Protein AF-A0A2N5G4D1-F1 (afdb_monomer)

Sequence (76 aa):
MYHDSAGGNRIKQKEDSKITKYRYNKLNELVEAGDKKYYYDANGNTVEKEIRKGTIMYNYTTDNRLKWVCFRKICP

Secondary structure (DSSP, 8-state):
-EEE-TTS-EEEEEETTEEEEEEE-TT--EEEETTEEEEE-TTS-EEEEEETTEEEEEEE-TTS-EEEEEESS---

Mean predicted aligned error: 5.37 Å

Solvent-accessible surface area (backbone atoms only — not comparable to full-atom values): 4578 Å² total; per-residue (Å²): 98,79,42,59,46,99,85,69,48,67,38,34,42,47,57,90,95,46,75,38,48,36,43,61,51,98,87,69,45,70,37,31,54,55,77,30,37,46,39,64,49,98,86,68,49,68,36,35,37,42,41,93,92,44,44,37,41,42,41,64,46,97,87,76,41,84,68,52,77,31,66,59,96,64,62,137

Structure (mmCIF, N/CA/C/O backbone):
data_AF-A0A2N5G4D1-F1
#
_entry.id   AF-A0A2N5G4D1-F1
#
loop_
_atom_site.group_PDB
_atom_site.id
_atom_site.type_symbol
_atom_site.label_atom_id
_atom_site.label_alt_id
_atom_site.label_comp_id
_atom_site.label_asym_id
_atom_site.label_entity_id
_atom_site.label_seq_id
_atom_site.pdbx_PDB_ins_code
_atom_site.Cartn_x
_atom_site.Cartn_y
_atom_site.Cartn_z
_atom_site.occupancy
_atom_site.B_iso_or_equiv
_atom_site.auth_seq_id
_atom_site.auth_comp_id
_atom_site.auth_asym_id
_atom_site.auth_atom_id
_atom_site.pdbx_PDB_model_num
ATOM 1 N N . MET A 1 1 ? -1.330 19.614 14.677 1.00 55.03 1 MET A N 1
ATOM 2 C CA . MET A 1 1 ? 0.153 19.659 14.729 1.00 55.03 1 MET A CA 1
ATOM 3 C C . MET A 1 1 ? 0.708 18.573 13.824 1.00 55.03 1 MET A C 1
ATOM 5 O O . MET A 1 1 ? 0.296 17.422 13.972 1.00 55.03 1 MET A O 1
ATOM 9 N N . TYR A 1 2 ? 1.610 18.940 12.915 1.00 65.12 2 TYR A N 1
ATOM 10 C CA . TYR A 1 2 ? 2.327 18.034 12.017 1.00 65.12 2 TYR A CA 1
ATOM 11 C C . TYR A 1 2 ? 3.780 17.934 12.481 1.00 65.12 2 TYR A C 1
ATOM 13 O O . TYR A 1 2 ? 4.338 18.929 12.932 1.00 65.12 2 TYR A O 1
ATOM 21 N N . HIS A 1 3 ? 4.351 16.736 12.443 1.00 71.62 3 HIS A N 1
ATOM 22 C CA . HIS A 1 3 ? 5.791 16.543 12.604 1.00 71.62 3 HIS A CA 1
ATOM 23 C C . HIS A 1 3 ? 6.284 15.830 11.358 1.00 71.62 3 HIS A C 1
ATOM 25 O O . HIS A 1 3 ? 5.677 14.821 10.979 1.00 71.62 3 HIS A O 1
ATOM 31 N N . ASP A 1 4 ? 7.371 16.325 10.778 1.00 79.81 4 ASP A N 1
ATOM 32 C CA . ASP A 1 4 ? 8.010 15.762 9.595 1.00 79.81 4 ASP A CA 1
ATOM 33 C C . ASP A 1 4 ? 9.414 15.239 9.954 1.00 79.81 4 ASP A C 1
ATOM 35 O O . ASP A 1 4 ? 10.023 15.673 10.935 1.00 79.81 4 ASP A O 1
ATOM 39 N N . SER A 1 5 ? 9.913 14.255 9.206 1.00 77.38 5 SER A N 1
ATOM 40 C CA . SER A 1 5 ? 11.303 13.797 9.293 1.00 77.38 5 SER A CA 1
ATOM 41 C C . SER A 1 5 ? 12.245 14.773 8.579 1.00 77.38 5 SER A C 1
ATOM 43 O O . SER A 1 5 ? 11.799 15.650 7.845 1.00 77.38 5 SER A O 1
ATOM 45 N N . ALA A 1 6 ? 13.563 14.599 8.737 1.00 68.69 6 ALA A N 1
ATOM 46 C CA . ALA A 1 6 ? 14.574 15.433 8.070 1.00 68.69 6 ALA A CA 1
ATOM 47 C C . ALA A 1 6 ? 14.455 15.455 6.527 1.00 68.69 6 ALA A C 1
ATOM 49 O O . ALA A 1 6 ? 14.949 16.378 5.892 1.00 68.69 6 ALA A O 1
ATOM 50 N N . GLY A 1 7 ? 13.777 14.466 5.930 1.00 74.50 7 GLY A N 1
ATOM 51 C CA . GLY A 1 7 ? 13.464 14.409 4.497 1.00 74.50 7 GLY A CA 1
ATOM 52 C C . GLY A 1 7 ? 12.106 15.010 4.107 1.00 74.50 7 GLY A C 1
ATOM 53 O O . GLY A 1 7 ? 11.673 14.813 2.979 1.00 74.50 7 GLY A O 1
ATOM 54 N N . GLY A 1 8 ? 11.402 15.682 5.025 1.00 83.62 8 GLY A N 1
ATOM 55 C CA . GLY A 1 8 ? 10.105 16.323 4.767 1.00 83.62 8 GLY A CA 1
ATOM 56 C C . GLY A 1 8 ? 8.892 15.387 4.814 1.00 83.62 8 GLY A C 1
ATOM 57 O O . GLY A 1 8 ? 7.774 15.816 4.542 1.00 83.62 8 GLY A O 1
ATOM 58 N N . ASN A 1 9 ? 9.070 14.113 5.176 1.00 86.69 9 ASN A N 1
ATOM 59 C CA . ASN A 1 9 ? 7.946 13.181 5.260 1.00 86.69 9 ASN A CA 1
ATOM 60 C C . ASN A 1 9 ? 7.220 13.309 6.591 1.00 86.69 9 ASN A C 1
ATOM 62 O O . ASN A 1 9 ? 7.838 13.228 7.653 1.00 86.69 9 ASN A O 1
ATOM 66 N N . ARG A 1 10 ? 5.893 13.372 6.545 1.00 89.69 10 ARG A N 1
ATOM 67 C CA . ARG A 1 10 ? 5.042 13.415 7.736 1.00 89.69 10 ARG A CA 1
ATOM 68 C C . ARG A 1 10 ? 5.212 12.169 8.584 1.00 89.69 10 ARG A C 1
ATOM 70 O O . ARG A 1 10 ? 4.853 11.100 8.115 1.00 89.69 10 ARG A O 1
ATOM 77 N N . ILE A 1 11 ? 5.675 12.304 9.828 1.00 90.81 11 ILE A N 1
ATOM 78 C CA . ILE A 1 11 ? 5.840 11.218 10.816 1.00 90.81 11 ILE A CA 1
ATOM 79 C C . ILE A 1 11 ? 4.693 11.155 11.835 1.00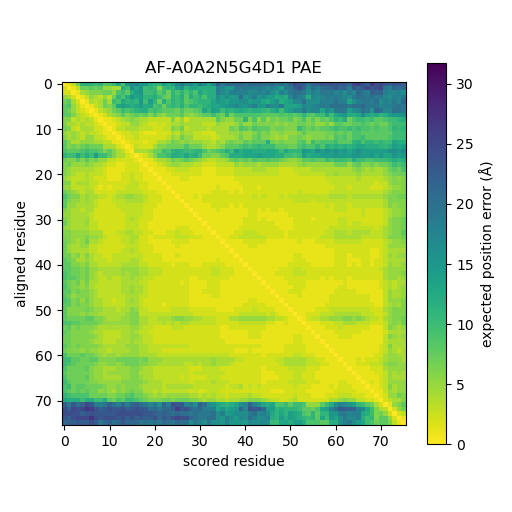 90.81 11 ILE A C 1
ATOM 81 O O . ILE A 1 11 ? 4.433 10.109 12.437 1.00 90.81 11 ILE A O 1
ATOM 85 N N . LYS A 1 12 ? 3.960 12.259 12.031 1.00 89.69 12 LYS A N 1
ATOM 86 C CA . LYS A 1 12 ? 2.811 12.314 12.947 1.00 89.69 12 LYS A CA 1
ATOM 87 C C . LYS A 1 12 ? 1.797 13.369 12.515 1.00 89.69 12 LYS A C 1
ATOM 89 O O . LYS A 1 12 ? 2.159 14.513 12.255 1.00 89.69 12 LYS A O 1
ATOM 94 N N . GLN A 1 13 ? 0.521 12.997 12.538 1.00 90.94 13 GLN A N 1
ATOM 95 C CA . GLN A 1 1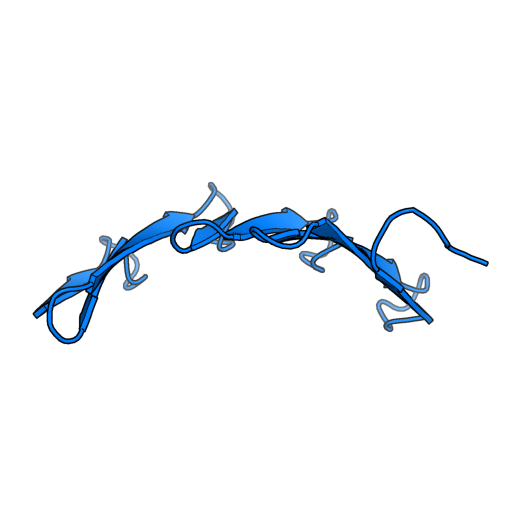3 ? -0.621 13.897 12.380 1.00 90.94 13 GLN A CA 1
ATOM 96 C C . GLN A 1 13 ? -1.515 13.791 13.607 1.00 90.94 13 GLN A C 1
ATOM 98 O O . GLN A 1 13 ? -1.846 12.688 14.042 1.00 90.94 13 GLN A O 1
ATOM 103 N N . LYS A 1 14 ? -1.919 14.937 14.151 1.00 89.50 14 LYS A N 1
ATOM 104 C CA . LYS A 1 14 ? -3.043 15.024 15.084 1.00 89.50 14 LYS A CA 1
ATOM 105 C C . LYS A 1 14 ? -4.163 15.797 14.402 1.00 89.50 14 LYS A C 1
ATOM 107 O O . LYS A 1 14 ? -3.951 16.961 14.064 1.00 89.50 14 LYS A O 1
ATOM 112 N N . GLU A 1 15 ? -5.297 15.135 14.227 1.00 87.69 15 GLU A N 1
ATOM 113 C CA . GLU A 1 15 ? -6.542 15.681 13.689 1.00 87.69 15 GLU A CA 1
ATOM 114 C C . GLU A 1 15 ? -7.637 15.353 14.708 1.00 87.69 15 GLU A C 1
ATOM 116 O O . GLU A 1 15 ? -7.783 14.196 15.116 1.00 87.69 15 GLU A O 1
ATOM 121 N N . ASP A 1 16 ? -8.287 16.390 15.231 1.00 86.81 16 ASP A N 1
ATOM 122 C CA . ASP A 1 16 ? -9.117 16.332 16.438 1.00 86.81 16 ASP A CA 1
ATOM 123 C C . ASP A 1 16 ? -8.410 15.609 17.610 1.00 86.81 16 ASP A C 1
ATOM 125 O O . ASP A 1 16 ? -7.281 15.947 17.996 1.00 86.81 16 ASP A O 1
ATOM 129 N N . SER A 1 17 ? -9.055 14.581 18.172 1.00 86.00 17 SER A N 1
ATOM 130 C CA . SER A 1 17 ? -8.513 13.716 19.229 1.00 86.00 17 SER A CA 1
ATOM 131 C C . SER A 1 17 ? -7.768 12.486 18.695 1.00 86.00 17 SER A C 1
ATOM 133 O O . SER A 1 17 ? -7.316 11.657 19.486 1.00 86.00 17 SER A O 1
ATOM 135 N N . LYS A 1 18 ? -7.602 12.341 17.373 1.00 88.50 18 LYS A N 1
ATOM 136 C CA . LYS A 1 18 ? -6.958 11.170 16.769 1.00 88.50 18 LYS A CA 1
ATOM 137 C C . LYS A 1 18 ? -5.515 11.469 16.372 1.00 88.50 18 LYS A C 1
ATOM 139 O O . LYS A 1 18 ? -5.219 12.428 15.663 1.00 88.50 18 LYS A O 1
ATOM 144 N N . ILE A 1 19 ? -4.601 10.605 16.813 1.00 91.19 19 ILE A N 1
ATOM 145 C CA . ILE A 1 19 ? -3.193 10.639 16.411 1.00 91.19 19 ILE A CA 1
ATOM 146 C C . ILE A 1 19 ? -2.949 9.538 15.383 1.00 91.19 19 ILE A C 1
ATOM 148 O O . ILE A 1 19 ? -3.132 8.358 15.677 1.00 91.19 19 ILE A O 1
ATOM 152 N N . THR A 1 20 ? -2.458 9.922 14.209 1.00 93.62 20 THR A N 1
ATOM 153 C CA . THR A 1 20 ? -1.953 8.998 13.191 1.00 93.62 20 THR A CA 1
ATOM 154 C C . THR A 1 20 ? -0.433 9.093 13.168 1.00 93.62 20 THR A C 1
ATOM 156 O O . THR A 1 20 ? 0.128 10.172 12.967 1.00 93.62 20 THR A O 1
ATOM 159 N N . LYS A 1 21 ? 0.240 7.967 13.410 1.00 93.94 21 LYS A N 1
ATOM 160 C CA . LYS A 1 21 ? 1.691 7.837 13.239 1.00 93.94 21 LYS A CA 1
ATOM 161 C C . LYS A 1 21 ? 1.980 7.315 11.839 1.00 93.94 21 LYS A C 1
ATOM 163 O O . LYS A 1 21 ? 1.237 6.466 11.347 1.00 93.94 21 LYS A O 1
ATOM 168 N N . TYR A 1 22 ? 3.060 7.802 11.250 1.00 95.31 22 TYR A N 1
ATOM 169 C CA . TYR A 1 22 ? 3.514 7.396 9.930 1.00 95.31 22 TYR A CA 1
ATOM 170 C C . TYR A 1 22 ? 4.933 6.846 10.035 1.00 95.31 22 TYR A C 1
ATOM 172 O O . TYR A 1 22 ? 5.748 7.380 10.793 1.00 95.31 22 TYR A O 1
ATOM 180 N N . ARG A 1 23 ? 5.231 5.779 9.295 1.00 94.56 23 ARG A N 1
ATOM 181 C CA . ARG A 1 23 ? 6.585 5.222 9.181 1.00 94.56 23 ARG A CA 1
ATOM 182 C C . ARG A 1 23 ? 6.937 5.004 7.724 1.00 94.56 23 ARG A C 1
ATOM 184 O O . ARG A 1 23 ? 6.079 4.608 6.940 1.00 94.56 23 ARG A O 1
ATOM 191 N N . TYR A 1 24 ? 8.207 5.218 7.410 1.00 94.88 24 TYR A N 1
ATOM 192 C CA . TYR A 1 24 ? 8.761 5.044 6.076 1.00 94.88 24 TYR A CA 1
ATOM 193 C C . TYR A 1 24 ? 9.947 4.088 6.140 1.00 94.88 24 TYR A C 1
ATOM 195 O O . TYR A 1 24 ? 10.621 4.011 7.172 1.00 94.88 24 TYR A O 1
ATOM 203 N N . ASN A 1 25 ? 10.185 3.343 5.065 1.00 93.44 25 ASN A N 1
ATOM 204 C CA . ASN A 1 25 ? 11.378 2.509 4.941 1.00 93.44 25 ASN A CA 1
ATOM 205 C C . ASN A 1 25 ? 12.581 3.322 4.416 1.00 93.44 25 ASN A C 1
ATOM 207 O O . ASN A 1 25 ? 12.512 4.538 4.241 1.00 93.44 25 ASN A O 1
ATOM 211 N N . LYS A 1 26 ? 13.706 2.642 4.158 1.00 92.00 26 LYS A N 1
ATOM 212 C CA . LYS A 1 26 ? 14.939 3.270 3.647 1.00 92.00 26 LYS A CA 1
ATOM 213 C C . LYS A 1 26 ? 14.802 3.847 2.230 1.00 92.00 26 LYS A C 1
ATOM 215 O O . LYS A 1 26 ? 15.592 4.713 1.877 1.00 92.00 26 LYS A O 1
ATOM 220 N N . LEU A 1 27 ? 13.824 3.383 1.449 1.00 92.81 27 LEU A N 1
ATOM 221 C CA . LEU A 1 27 ? 13.500 3.893 0.109 1.00 92.81 27 LEU A CA 1
ATOM 222 C C . LEU A 1 27 ? 12.505 5.061 0.154 1.00 92.81 27 LEU A C 1
ATOM 224 O O . LEU A 1 27 ? 12.053 5.532 -0.882 1.00 92.81 27 LEU A O 1
ATOM 228 N N . ASN A 1 28 ? 12.182 5.543 1.356 1.00 93.19 28 ASN A N 1
ATOM 229 C CA . ASN A 1 28 ? 11.209 6.597 1.600 1.00 93.19 28 ASN A CA 1
ATOM 230 C C . ASN A 1 28 ? 9.752 6.230 1.255 1.00 93.19 28 ASN A C 1
ATOM 232 O O . ASN A 1 28 ? 8.909 7.103 1.058 1.00 93.19 28 ASN A O 1
ATOM 236 N N . GLU A 1 29 ? 9.429 4.939 1.225 1.00 95.44 29 GLU A N 1
ATOM 237 C CA . GLU A 1 29 ? 8.073 4.452 0.973 1.00 95.44 29 GLU A CA 1
ATOM 238 C C . GLU A 1 29 ? 7.287 4.363 2.284 1.00 95.44 29 GLU A C 1
ATOM 240 O O . GLU A 1 29 ? 7.822 3.943 3.314 1.00 95.44 29 GLU A O 1
ATOM 245 N N . LEU A 1 30 ? 6.007 4.741 2.258 1.00 96.50 30 LEU A N 1
ATOM 246 C CA . LEU A 1 30 ? 5.129 4.736 3.429 1.00 96.50 30 LEU A CA 1
ATOM 247 C C . LEU A 1 30 ? 4.764 3.303 3.836 1.00 96.50 30 LEU A C 1
ATOM 249 O O . LEU A 1 30 ? 3.855 2.721 3.267 1.00 96.50 30 LEU A O 1
ATOM 253 N N . VAL A 1 31 ? 5.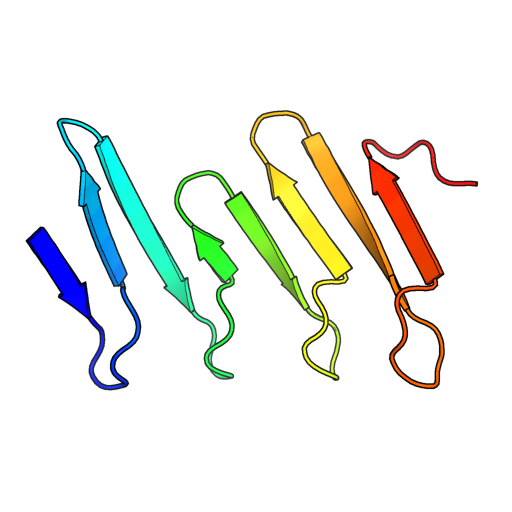387 2.752 4.875 1.00 97.75 31 VAL A N 1
ATOM 254 C CA . VAL A 1 31 ? 5.108 1.378 5.339 1.00 97.75 31 VAL A CA 1
ATOM 255 C C . VAL A 1 31 ? 4.024 1.293 6.411 1.00 97.75 31 VAL A C 1
ATOM 257 O O . VAL A 1 31 ? 3.413 0.241 6.584 1.00 97.75 31 VAL A O 1
ATOM 260 N N . GLU A 1 32 ? 3.736 2.392 7.114 1.00 97.50 32 GLU A N 1
ATOM 261 C CA . GLU A 1 32 ? 2.646 2.441 8.092 1.00 97.50 32 GLU A CA 1
ATOM 262 C C . GLU A 1 32 ? 1.971 3.806 8.151 1.00 97.50 32 GLU A C 1
ATOM 264 O O . GLU A 1 32 ? 2.651 4.827 8.207 1.00 97.50 32 GLU A O 1
ATOM 269 N N . ALA A 1 33 ? 0.639 3.809 8.233 1.00 96.31 33 ALA A N 1
ATOM 270 C CA . ALA A 1 33 ? -0.172 4.984 8.544 1.00 96.31 33 ALA A CA 1
ATOM 271 C C . ALA A 1 33 ? -1.303 4.612 9.518 1.00 96.31 33 ALA A C 1
ATOM 273 O O . ALA A 1 33 ? -2.391 4.185 9.113 1.00 96.31 33 ALA A O 1
ATOM 274 N 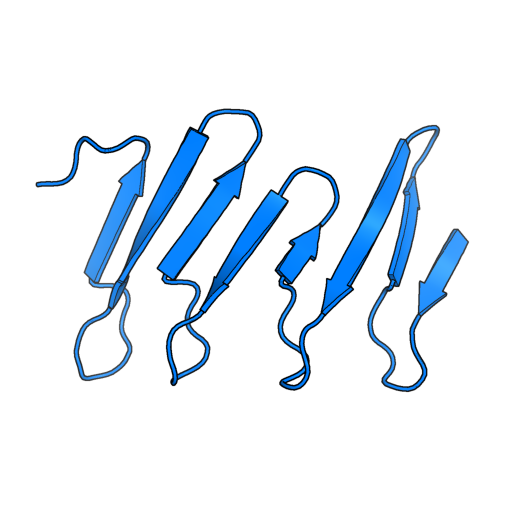N . GLY A 1 34 ? -1.051 4.779 10.818 1.00 95.56 34 GLY A N 1
ATOM 275 C CA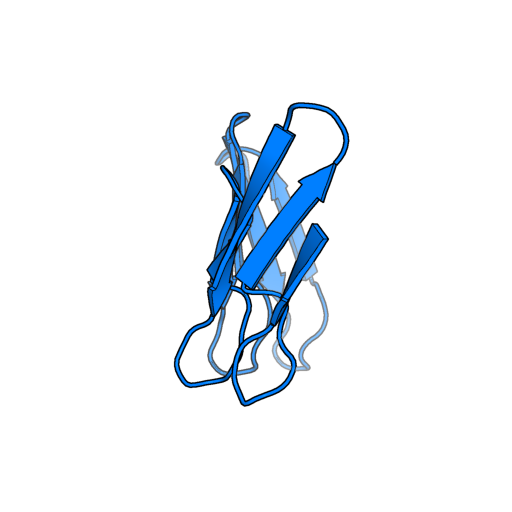 . GLY A 1 34 ? -1.948 4.301 11.873 1.00 95.56 34 GLY A CA 1
ATOM 276 C C . GLY A 1 34 ? -2.093 2.779 11.814 1.00 95.56 34 GLY A C 1
ATOM 277 O O . GLY A 1 34 ? -1.105 2.065 11.884 1.00 95.56 34 GLY A O 1
ATOM 278 N N . ASP A 1 35 ? -3.318 2.279 11.649 1.00 94.94 35 ASP A N 1
ATOM 279 C CA . ASP A 1 35 ? -3.597 0.835 11.550 1.00 94.94 35 ASP A CA 1
ATOM 280 C C . ASP A 1 35 ? -3.422 0.257 10.136 1.00 94.94 35 ASP A C 1
ATOM 282 O O . ASP A 1 35 ? -3.848 -0.868 9.874 1.00 94.94 35 ASP A O 1
ATOM 286 N N . LYS A 1 36 ? -2.910 1.052 9.192 1.00 97.38 36 LYS A N 1
ATOM 287 C CA . LYS A 1 36 ? -2.681 0.618 7.813 1.00 97.38 36 LYS A CA 1
ATOM 288 C C . LYS A 1 36 ? -1.216 0.248 7.645 1.00 97.38 36 LYS A C 1
ATOM 290 O O . LYS A 1 36 ? -0.373 1.084 7.969 1.00 97.38 36 LYS A O 1
ATOM 295 N N . LYS A 1 37 ? -0.930 -0.924 7.081 1.00 98.06 37 LYS A N 1
ATOM 296 C CA . LYS A 1 37 ? 0.420 -1.298 6.633 1.00 98.06 37 LYS A CA 1
ATOM 297 C C . LYS A 1 37 ? 0.457 -1.466 5.126 1.00 98.06 37 LYS A C 1
ATOM 299 O O . LYS A 1 37 ? -0.555 -1.825 4.526 1.00 98.06 37 LYS A O 1
ATOM 304 N N . TYR A 1 38 ? 1.613 -1.197 4.541 1.00 98.19 38 TYR A N 1
ATOM 305 C CA . TYR A 1 38 ? 1.824 -1.219 3.100 1.00 98.19 38 TYR A CA 1
ATOM 306 C C . TYR A 1 38 ? 3.089 -2.008 2.777 1.00 98.19 38 TYR A C 1
ATOM 308 O O . TYR A 1 38 ? 4.099 -1.882 3.473 1.00 98.19 38 TYR A O 1
ATOM 316 N N . TYR A 1 39 ? 3.020 -2.7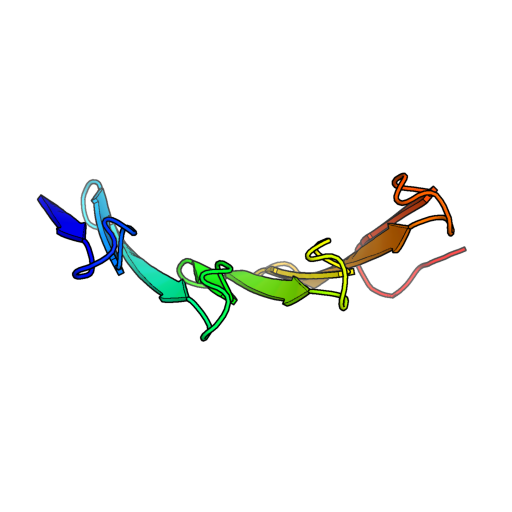91 1.707 1.00 97.88 39 TYR A N 1
ATOM 317 C CA . TYR A 1 39 ? 4.115 -3.605 1.198 1.00 97.88 39 TYR A CA 1
ATOM 318 C C . TYR A 1 39 ? 4.297 -3.316 -0.279 1.00 97.88 39 TYR A C 1
ATOM 320 O O . TYR A 1 39 ? 3.311 -3.161 -1.003 1.00 97.88 39 TYR A O 1
ATOM 328 N N . TYR A 1 40 ? 5.551 -3.266 -0.706 1.00 98.00 40 TYR A N 1
ATOM 329 C CA . TYR A 1 40 ? 5.937 -2.800 -2.026 1.00 98.00 40 TYR A CA 1
ATOM 330 C C . TYR A 1 40 ? 6.708 -3.884 -2.780 1.00 98.00 40 TYR A C 1
ATOM 332 O O . TYR A 1 40 ? 7.419 -4.681 -2.163 1.00 98.00 40 TYR A O 1
ATOM 340 N N . ASP A 1 41 ? 6.543 -3.932 -4.100 1.00 97.38 41 ASP A N 1
ATOM 341 C CA . ASP A 1 41 ? 7.466 -4.656 -4.973 1.00 97.38 41 ASP A CA 1
ATOM 342 C C . ASP A 1 41 ? 8.753 -3.847 -5.215 1.00 97.38 41 ASP A C 1
ATOM 344 O O . ASP A 1 41 ? 8.904 -2.718 -4.751 1.00 97.38 41 ASP A O 1
ATOM 348 N N . ALA A 1 42 ? 9.700 -4.426 -5.956 1.00 96.06 42 ALA A N 1
ATOM 349 C CA . ALA A 1 42 ? 10.977 -3.779 -6.263 1.00 96.06 42 ALA A CA 1
ATOM 350 C C . ALA A 1 42 ? 10.848 -2.507 -7.128 1.00 96.06 42 ALA A C 1
ATOM 352 O O . ALA A 1 42 ? 11.786 -1.714 -7.168 1.00 96.06 42 ALA A O 1
ATOM 353 N N . ASN A 1 43 ? 9.711 -2.310 -7.806 1.00 96.44 43 ASN A N 1
ATOM 354 C CA . ASN A 1 43 ? 9.428 -1.117 -8.607 1.00 96.44 43 ASN A CA 1
ATOM 355 C C . ASN A 1 43 ? 8.721 -0.023 -7.786 1.00 96.44 43 ASN A C 1
ATOM 357 O O . ASN A 1 43 ? 8.431 1.049 -8.319 1.00 96.44 43 ASN A O 1
ATOM 361 N N . GLY A 1 44 ? 8.426 -0.282 -6.510 1.00 97.38 44 GLY A N 1
ATOM 362 C CA . GLY A 1 44 ? 7.731 0.643 -5.620 1.00 97.38 44 GLY A CA 1
ATOM 363 C C . GLY A 1 44 ? 6.210 0.639 -5.775 1.00 97.38 44 GLY A C 1
ATOM 364 O O . GLY A 1 44 ? 5.537 1.550 -5.284 1.00 97.38 44 GLY A O 1
ATOM 365 N N . ASN A 1 45 ? 5.621 -0.374 -6.421 1.00 98.19 45 ASN A N 1
ATOM 366 C CA . ASN A 1 45 ? 4.168 -0.518 -6.416 1.00 98.19 45 ASN A CA 1
ATOM 367 C C . ASN A 1 45 ? 3.704 -1.189 -5.127 1.00 98.19 45 ASN A C 1
ATOM 369 O O . ASN A 1 45 ? 4.288 -2.176 -4.686 1.00 98.19 45 ASN A O 1
ATOM 373 N N . THR A 1 46 ? 2.600 -0.718 -4.547 1.00 98.19 46 THR A N 1
ATOM 374 C CA . THR A 1 46 ? 1.992 -1.382 -3.387 1.00 98.19 46 THR A CA 1
ATOM 375 C C . THR A 1 46 ? 1.373 -2.714 -3.801 1.00 98.19 46 THR A C 1
ATOM 377 O O . THR A 1 46 ? 0.341 -2.712 -4.456 1.00 98.19 46 THR A O 1
ATOM 380 N N . VAL A 1 47 ? 1.939 -3.840 -3.372 1.00 97.44 47 VAL A N 1
ATOM 381 C CA . VAL A 1 47 ? 1.408 -5.192 -3.640 1.00 97.44 47 VAL A CA 1
ATOM 382 C C . VAL A 1 47 ? 0.459 -5.686 -2.555 1.00 97.44 47 VAL A C 1
ATOM 384 O O . VAL A 1 47 ? -0.440 -6.482 -2.827 1.00 97.44 47 VAL A O 1
ATOM 387 N N . GLU A 1 48 ? 0.598 -5.172 -1.333 1.00 97.00 48 GLU A N 1
ATOM 388 C CA . GLU A 1 48 ? -0.285 -5.514 -0.225 1.00 97.00 48 GLU A CA 1
ATOM 389 C C . GLU A 1 48 ? -0.569 -4.297 0.656 1.00 97.00 48 GLU A C 1
ATOM 391 O O . GLU A 1 48 ? 0.306 -3.478 0.944 1.00 97.00 48 GLU A O 1
ATOM 396 N N . LYS A 1 49 ? -1.825 -4.186 1.092 1.00 97.00 49 LYS A N 1
ATOM 397 C CA . LYS A 1 49 ? -2.274 -3.191 2.059 1.00 97.00 49 LYS A CA 1
ATOM 398 C C . LYS A 1 49 ? -3.131 -3.846 3.131 1.00 97.00 49 LYS A C 1
ATOM 400 O O . LYS A 1 49 ? -4.283 -4.212 2.884 1.00 97.00 49 LYS A O 1
ATOM 405 N N . GLU A 1 50 ? -2.591 -3.918 4.338 1.00 96.56 50 GLU A N 1
ATOM 406 C CA . GLU A 1 50 ? -3.335 -4.334 5.522 1.00 96.56 50 GLU A CA 1
ATOM 407 C C . GLU A 1 50 ? -4.141 -3.149 6.059 1.00 96.56 50 GLU A C 1
ATOM 409 O O . GLU A 1 50 ? -3.619 -2.046 6.235 1.00 96.56 50 GLU A O 1
ATOM 414 N N . ILE A 1 51 ? -5.425 -3.366 6.333 1.00 94.88 51 ILE A N 1
ATOM 415 C CA . ILE A 1 51 ? -6.300 -2.430 7.041 1.00 94.88 51 ILE A CA 1
ATOM 416 C C . ILE A 1 51 ? -7.051 -3.179 8.145 1.00 94.88 51 ILE A C 1
ATOM 418 O O . ILE A 1 51 ? -7.177 -4.399 8.110 1.00 94.88 51 ILE A O 1
ATOM 422 N N . ARG A 1 52 ? -7.674 -2.456 9.085 1.00 92.94 52 ARG A N 1
ATOM 423 C CA . ARG A 1 52 ? -8.491 -3.077 10.152 1.00 92.94 52 ARG A CA 1
ATOM 424 C C . ARG A 1 52 ? -9.550 -4.073 9.655 1.00 92.94 52 ARG A C 1
ATOM 426 O O . ARG A 1 52 ? -9.911 -4.984 10.385 1.00 92.94 52 ARG A O 1
ATOM 433 N N . LYS A 1 53 ? -10.083 -3.872 8.445 1.00 91.31 53 LYS A N 1
ATOM 434 C CA . LYS A 1 53 ? -11.137 -4.715 7.854 1.00 91.31 53 LYS A CA 1
ATOM 435 C C . LYS A 1 53 ? -10.601 -5.943 7.100 1.00 91.31 53 LYS A C 1
ATOM 437 O O . LYS A 1 53 ? -11.409 -6.747 6.648 1.00 91.31 53 LYS A O 1
ATOM 442 N N . GLY A 1 54 ? -9.285 -6.077 6.932 1.00 91.94 54 GLY A N 1
ATOM 443 C CA . GLY A 1 54 ? -8.651 -7.165 6.185 1.00 91.94 54 GLY A CA 1
ATOM 444 C C . GLY A 1 54 ? -7.511 -6.693 5.283 1.00 91.94 54 GLY A C 1
ATOM 445 O O . GLY A 1 54 ? -7.039 -5.563 5.394 1.00 91.94 54 GLY A O 1
ATOM 446 N N . THR A 1 55 ? -7.098 -7.561 4.365 1.00 94.38 55 THR A N 1
ATOM 447 C CA . THR A 1 55 ? -5.972 -7.322 3.453 1.00 94.38 55 THR A CA 1
ATOM 448 C C . THR A 1 55 ? -6.466 -7.085 2.030 1.00 94.38 55 THR A C 1
ATOM 450 O O . THR A 1 55 ? -7.337 -7.810 1.537 1.00 94.38 55 THR A O 1
ATOM 453 N N . ILE A 1 56 ? -5.905 -6.066 1.378 1.00 95.38 56 ILE A N 1
ATOM 454 C CA . ILE A 1 56 ? -6.067 -5.795 -0.053 1.00 95.38 56 ILE A CA 1
ATOM 455 C C . ILE A 1 56 ? -4.771 -6.203 -0.753 1.00 95.38 56 ILE A C 1
ATOM 457 O O . ILE A 1 56 ? -3.705 -5.723 -0.373 1.00 95.38 56 ILE A O 1
ATOM 461 N N . MET A 1 57 ? -4.870 -7.045 -1.775 1.00 95.75 57 MET A N 1
ATOM 462 C CA . MET A 1 57 ? -3.754 -7.431 -2.638 1.00 95.75 57 MET A CA 1
ATOM 463 C C . MET A 1 57 ? -3.885 -6.746 -3.995 1.00 95.75 57 MET A C 1
ATOM 465 O O . MET A 1 57 ? -4.990 -6.641 -4.537 1.00 95.75 57 MET A O 1
ATOM 469 N N . TYR A 1 58 ? -2.757 -6.318 -4.545 1.00 95.88 58 TYR A N 1
ATOM 470 C CA . TYR A 1 58 ? -2.655 -5.695 -5.858 1.00 95.88 58 TYR A CA 1
ATOM 471 C C . TYR A 1 58 ? -1.684 -6.507 -6.705 1.00 95.88 58 TYR A C 1
ATOM 473 O O . TYR A 1 58 ? -0.625 -6.922 -6.234 1.00 95.88 58 TYR A O 1
ATOM 481 N N . ASN A 1 59 ? -2.037 -6.718 -7.966 1.00 95.31 59 ASN A N 1
ATOM 482 C CA . ASN A 1 59 ? -1.156 -7.353 -8.932 1.00 95.31 59 ASN A CA 1
ATOM 483 C C . ASN A 1 59 ? -0.910 -6.419 -10.100 1.00 95.31 59 ASN A C 1
ATOM 485 O O . ASN A 1 59 ? -1.831 -5.748 -10.565 1.00 95.31 59 ASN A O 1
ATOM 489 N N . TYR A 1 60 ? 0.322 -6.426 -10.587 1.00 96.94 60 TYR A N 1
ATOM 490 C CA . TYR A 1 60 ? 0.762 -5.583 -11.680 1.00 96.94 60 TYR A CA 1
ATOM 491 C C . TYR A 1 60 ? 1.243 -6.450 -12.842 1.00 96.94 60 TYR A C 1
ATOM 493 O O . TYR A 1 60 ? 1.759 -7.554 -12.653 1.00 96.94 60 TYR A O 1
ATOM 501 N N . THR A 1 61 ? 1.036 -5.964 -14.057 1.00 97.06 61 THR A N 1
ATOM 502 C CA . THR A 1 61 ? 1.652 -6.503 -15.268 1.00 97.06 61 THR A CA 1
ATOM 503 C C . THR A 1 61 ? 3.143 -6.162 -15.306 1.00 97.06 61 THR A C 1
ATOM 505 O O . THR A 1 61 ? 3.630 -5.309 -14.563 1.00 97.06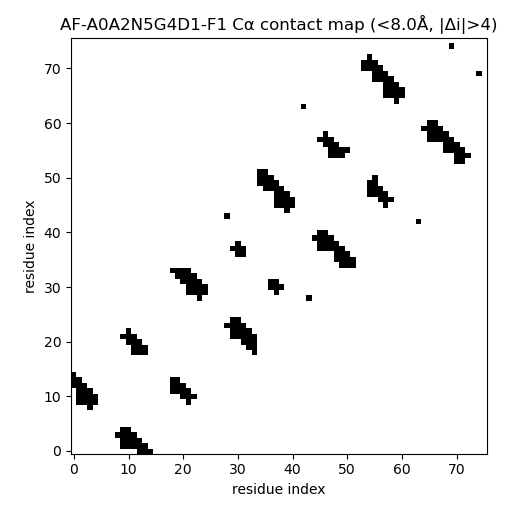 61 THR A O 1
ATOM 508 N N . THR A 1 62 ? 3.884 -6.809 -16.206 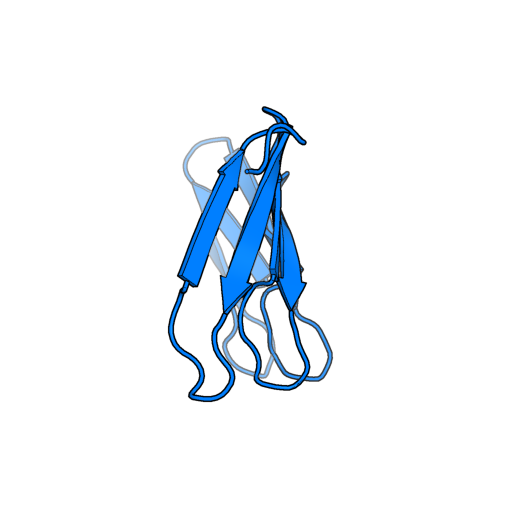1.00 96.50 62 THR A N 1
ATOM 509 C CA . THR A 1 62 ? 5.331 -6.593 -16.371 1.00 96.50 62 THR A CA 1
ATOM 510 C C . THR A 1 62 ? 5.690 -5.180 -16.839 1.00 96.50 62 THR A C 1
ATOM 512 O O . THR A 1 62 ? 6.798 -4.727 -16.584 1.00 96.50 62 THR A O 1
ATOM 515 N N . ASP A 1 63 ? 4.767 -4.467 -17.492 1.00 97.25 63 ASP A N 1
ATOM 516 C CA . ASP A 1 63 ? 4.889 -3.051 -17.873 1.00 97.25 63 ASP A CA 1
ATOM 517 C C . ASP A 1 63 ? 4.382 -2.089 -16.778 1.00 97.25 63 ASP A C 1
ATOM 519 O O . ASP A 1 63 ? 4.063 -0.934 -17.055 1.00 97.25 63 ASP A O 1
ATOM 523 N N . ASN A 1 64 ? 4.325 -2.556 -15.525 1.00 97.62 64 ASN A N 1
ATOM 524 C CA . ASN A 1 64 ? 4.026 -1.761 -14.334 1.00 97.62 64 ASN A CA 1
ATOM 525 C C . ASN A 1 64 ? 2.599 -1.180 -14.282 1.00 97.62 64 ASN A C 1
ATOM 527 O O . ASN A 1 64 ? 2.371 -0.117 -13.700 1.00 97.62 64 ASN A O 1
ATOM 531 N N . ARG A 1 65 ? 1.618 -1.869 -14.883 1.00 97.69 65 ARG A N 1
ATOM 532 C CA . ARG A 1 65 ? 0.201 -1.468 -14.855 1.00 97.69 65 ARG A CA 1
ATOM 533 C C . ARG A 1 65 ? -0.599 -2.348 -13.908 1.00 97.69 65 ARG A C 1
ATOM 535 O O . ARG A 1 65 ? -0.393 -3.555 -13.847 1.00 97.69 65 ARG A O 1
ATOM 542 N N . LEU A 1 66 ? -1.538 -1.757 -13.173 1.00 97.38 66 LEU A N 1
ATOM 543 C CA . LEU A 1 66 ? -2.411 -2.506 -12.268 1.00 97.38 66 LEU A CA 1
ATOM 544 C C . LEU A 1 66 ? -3.280 -3.486 -13.072 1.00 97.38 66 LEU A C 1
ATOM 546 O O . LEU A 1 66 ? -4.076 -3.070 -13.911 1.00 97.38 66 LEU A O 1
ATOM 550 N N . LYS A 1 67 ? -3.131 -4.783 -12.797 1.00 96.50 67 LYS A N 1
ATOM 551 C CA . LYS A 1 67 ? -3.866 -5.869 -13.451 1.00 96.50 67 LYS A CA 1
ATOM 552 C C . LYS A 1 67 ? -5.171 -6.184 -12.726 1.00 96.50 67 LYS A C 1
ATOM 554 O O . LYS A 1 67 ? -6.215 -6.284 -13.359 1.00 96.50 67 LYS A O 1
ATOM 559 N N . TRP A 1 68 ? -5.111 -6.359 -11.406 1.00 95.38 68 TRP A N 1
ATOM 560 C CA . TRP A 1 68 ? -6.287 -6.627 -10.577 1.00 95.38 68 TRP A CA 1
ATOM 561 C C . TRP A 1 68 ? -6.076 -6.210 -9.121 1.00 95.38 68 TRP A C 1
ATOM 563 O O . TRP A 1 68 ? -4.949 -6.042 -8.651 1.00 95.38 68 TRP A O 1
ATOM 573 N N . VAL A 1 69 ? -7.198 -6.069 -8.412 1.00 95.25 69 VAL A N 1
ATOM 574 C CA . VAL A 1 69 ? -7.270 -5.791 -6.974 1.00 95.25 69 VAL A CA 1
ATOM 575 C C . VAL A 1 69 ? -8.168 -6.834 -6.329 1.00 95.25 69 VAL A C 1
ATOM 577 O O . VAL A 1 69 ? -9.254 -7.116 -6.829 1.00 95.25 69 VAL A O 1
ATOM 580 N N . CYS A 1 70 ? -7.724 -7.388 -5.208 1.00 93.44 70 CYS A N 1
ATOM 581 C CA . CYS A 1 70 ? -8.435 -8.431 -4.484 1.00 93.44 70 CYS A CA 1
ATOM 582 C C . CYS A 1 70 ? -8.564 -8.046 -3.011 1.00 93.44 70 CYS A C 1
ATOM 584 O O . CYS A 1 70 ? -7.570 -7.739 -2.352 1.00 93.44 70 CYS A O 1
ATOM 586 N N . PHE A 1 71 ? -9.786 -8.069 -2.476 1.00 91.06 71 PHE A N 1
ATOM 587 C CA . PHE A 1 71 ? -10.025 -7.889 -1.047 1.00 91.06 71 PHE A CA 1
ATOM 588 C C . PHE A 1 71 ? -10.311 -9.248 -0.413 1.00 91.06 71 PHE A C 1
ATOM 590 O O . PHE A 1 71 ? -11.256 -9.920 -0.814 1.00 91.06 71 PHE A O 1
ATOM 597 N N . ARG A 1 72 ? -9.528 -9.614 0.615 1.00 69.75 72 ARG A N 1
ATOM 598 C CA . ARG A 1 72 ? -9.774 -10.775 1.489 1.00 69.75 72 ARG A CA 1
ATOM 599 C C . ARG A 1 72 ? -9.652 -12.144 0.793 1.00 69.75 72 ARG A C 1
ATOM 601 O O . ARG A 1 72 ? -10.660 -12.813 0.672 1.00 69.75 72 ARG A O 1
ATOM 608 N N . LYS A 1 73 ? -8.441 -12.587 0.401 1.00 59.72 73 LYS A N 1
ATOM 609 C CA . LYS A 1 73 ? -8.075 -13.958 -0.084 1.00 59.72 73 LYS A CA 1
ATOM 610 C C . LYS A 1 73 ? -9.032 -14.654 -1.085 1.00 59.72 73 LYS A C 1
ATOM 612 O O . LYS A 1 73 ? -8.848 -15.828 -1.379 1.00 59.72 73 LYS A O 1
ATOM 617 N N . ILE A 1 74 ? -10.027 -13.960 -1.620 1.00 57.69 74 ILE A N 1
ATOM 618 C CA . ILE A 1 74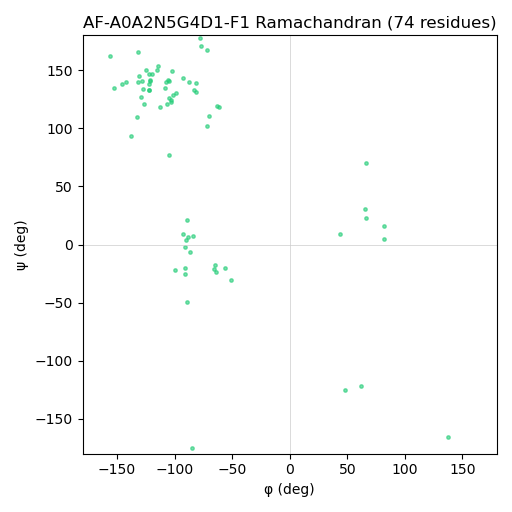 ? -10.938 -14.423 -2.659 1.00 57.69 74 ILE A CA 1
ATOM 619 C C . ILE A 1 74 ? -10.457 -13.705 -3.909 1.00 57.69 74 ILE A C 1
ATOM 621 O O . ILE A 1 74 ? -10.966 -12.649 -4.280 1.00 57.69 74 ILE A O 1
ATOM 625 N N . CYS A 1 75 ? -9.358 -14.215 -4.450 1.00 60.56 75 CYS A N 1
ATOM 626 C CA . CYS A 1 75 ? -8.787 -13.729 -5.693 1.00 60.56 75 CYS A CA 1
ATOM 627 C C . CYS A 1 75 ? -9.170 -14.716 -6.809 1.00 60.56 75 CYS A C 1
ATOM 629 O O . CYS A 1 75 ? -9.388 -15.890 -6.497 1.00 60.56 75 CYS A O 1
ATOM 631 N N . PRO A 1 76 ? -9.327 -14.236 -8.055 1.00 60.03 76 PRO A N 1
ATOM 632 C CA . PRO A 1 76 ? -9.654 -15.078 -9.205 1.00 60.03 76 PRO A CA 1
ATOM 633 C C . PRO A 1 76 ? -8.567 -16.112 -9.517 1.00 60.03 76 PRO A C 1
ATOM 635 O O . PRO A 1 76 ? -7.396 -15.886 -9.129 1.00 60.03 76 PRO A O 1
#

Nearest PDB structures (foldseek):
  8uxt-assembly1_A  TM=8.438E-01  e=1.832E-03  Acinetobacter baumannii AB307-0294
  7q97-assembly1_B  TM=8.490E-01  e=3.583E-03  Pseudomonas protegens Pf-5
  8h8b-assembly1_A  TM=8.498E-01  e=9.266E-03  Vibrio parahaemolyticus RIMD 2210633
  8h8c-assembly1_A  TM=7.798E-01  e=3.544E-02  Vibrio parahaemolyticus RIMD 2210633
  8fia-assembly1_A-2  TM=6.400E-01  e=1.812E-02  Drosophila melanogaster

pLDDT: mean 90.0, std 11.04, range [55.03, 98.19]

Foldseek 3Di:
DFDADPVRHTQWDDDPNDIWGWDADPVRQTQGTRQWGFDADPVRDTQWIQHPVFIKGWDADPVGHTDDIDGDPPDD

Radius of gyration: 14.57 Å; Cα contacts (8 Å, |Δi|>4): 127; chains: 1; bounding box: 26×35×37 Å